Protein AF-A0A4Q2ZA67-F1 (afdb_monomer_lite)

Foldseek 3Di:
DDPDPPDPPVPPPDPPPDPPDPDPPVVVVVVVVVVVVVCCVVQQWFDADDDDDDDPDPVRVVVSCCVRGDRDDD

pLDDT: mean 77.97, std 15.88, range [44.47, 97.38]

Sequence (74 aa):
MKDVNVINIDDPAGKTVGRRRPQPALEIADGLQRFVNEHFKESGHRFGRRGVFRFNSHEEANAWMKNSIRPKKN

Secondary structure (DSSP, 8-state):
--------TTS-TT----------HHHHHHHHHHHHHHHHHHTT--PPPSS----SSHHHHHHHHHHHHSPPP-

Structure (mmCIF, N/CA/C/O backbone):
data_AF-A0A4Q2ZA67-F1
#
_entry.id   AF-A0A4Q2ZA67-F1
#
loop_
_atom_site.group_PDB
_atom_site.id
_atom_site.type_symbol
_atom_site.label_atom_id
_atom_site.label_alt_id
_atom_site.label_comp_id
_atom_site.label_asym_id
_atom_site.label_entity_id
_atom_site.label_seq_id
_atom_site.pdbx_PDB_ins_code
_atom_site.Cartn_x
_atom_site.Cartn_y
_atom_site.Cartn_z
_atom_site.occupancy
_atom_site.B_iso_or_equiv
_atom_site.auth_seq_id
_atom_site.auth_comp_id
_atom_site.auth_asym_id
_atom_site.auth_atom_id
_atom_site.pdbx_PDB_model_num
ATOM 1 N N . MET A 1 1 ? 30.580 -16.051 29.794 1.00 45.19 1 MET A N 1
ATOM 2 C CA . MET A 1 1 ? 30.129 -14.874 30.565 1.00 45.19 1 MET A CA 1
ATOM 3 C C . MET A 1 1 ? 28.622 -14.976 30.684 1.00 45.19 1 MET A C 1
ATOM 5 O O . MET A 1 1 ? 27.981 -15.161 29.663 1.00 45.19 1 MET A O 1
ATOM 9 N N . LYS A 1 2 ? 28.083 -15.019 31.907 1.00 44.47 2 LYS A N 1
ATOM 10 C CA . LYS A 1 2 ? 26.632 -15.037 32.130 1.00 44.47 2 LYS A CA 1
ATOM 11 C C . LYS A 1 2 ? 26.129 -13.604 31.998 1.00 44.47 2 LYS A C 1
ATOM 13 O O . LYS A 1 2 ? 26.641 -12.740 32.707 1.00 44.47 2 LYS A O 1
ATOM 18 N N . ASP A 1 3 ? 25.164 -13.380 31.115 1.00 52.69 3 ASP A N 1
ATOM 19 C CA . ASP A 1 3 ? 24.446 -12.113 31.024 1.00 52.69 3 ASP A CA 1
ATOM 20 C C . ASP A 1 3 ? 23.721 -11.873 32.349 1.00 52.69 3 ASP A C 1
ATOM 22 O O . ASP A 1 3 ? 22.797 -12.596 32.729 1.00 52.69 3 ASP A O 1
ATOM 26 N N . VAL A 1 4 ? 24.207 -10.894 33.106 1.00 56.53 4 VAL A N 1
ATOM 27 C CA . VAL A 1 4 ? 23.544 -10.432 34.319 1.00 56.53 4 VAL A CA 1
ATOM 28 C C . VAL A 1 4 ? 22.348 -9.606 33.862 1.00 56.53 4 VAL A C 1
ATOM 30 O O . VAL A 1 4 ? 22.510 -8.499 33.356 1.00 56.53 4 VAL A O 1
ATOM 33 N N . ASN A 1 5 ? 21.145 -10.159 34.021 1.00 57.25 5 ASN A N 1
ATOM 34 C CA . ASN A 1 5 ? 19.898 -9.408 33.915 1.00 57.25 5 ASN A CA 1
ATOM 35 C C . ASN A 1 5 ? 19.916 -8.315 34.993 1.00 57.25 5 ASN A C 1
ATOM 37 O O . ASN A 1 5 ? 19.640 -8.583 36.162 1.00 57.25 5 ASN A O 1
ATOM 41 N N . VAL A 1 6 ? 20.289 -7.093 34.616 1.00 58.88 6 VAL A N 1
ATOM 42 C CA . VAL A 1 6 ? 20.186 -5.921 35.488 1.00 58.88 6 VAL A CA 1
ATOM 43 C C . VAL A 1 6 ? 18.702 -5.591 35.616 1.00 58.88 6 VAL A C 1
ATOM 45 O O . VAL A 1 6 ? 18.113 -4.923 34.770 1.00 58.88 6 VAL A O 1
ATOM 48 N N . ILE A 1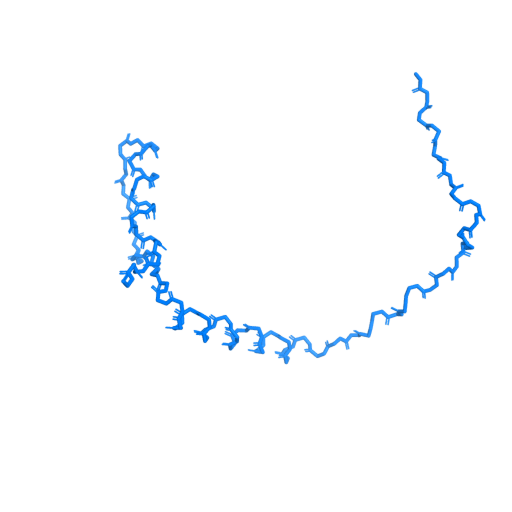 7 ? 18.076 -6.134 36.657 1.00 56.94 7 ILE A N 1
ATOM 49 C CA . ILE A 1 7 ? 16.717 -5.780 37.056 1.00 56.94 7 ILE A CA 1
ATOM 50 C C . ILE A 1 7 ? 16.812 -4.394 37.692 1.00 56.94 7 ILE A C 1
ATOM 52 O O . ILE A 1 7 ? 17.487 -4.220 38.706 1.00 56.94 7 ILE A O 1
ATOM 56 N N . ASN A 1 8 ? 16.180 -3.402 37.068 1.00 58.19 8 ASN A N 1
ATOM 57 C CA . ASN A 1 8 ? 16.104 -2.053 37.608 1.00 58.19 8 ASN A CA 1
ATOM 58 C C . ASN A 1 8 ? 15.263 -2.076 38.897 1.00 58.19 8 A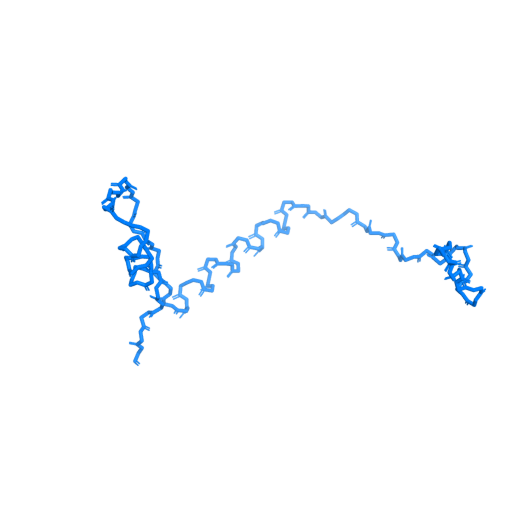SN A C 1
ATOM 60 O O . ASN A 1 8 ? 14.046 -2.217 38.834 1.00 58.19 8 ASN A O 1
ATOM 64 N N . ILE A 1 9 ? 15.920 -1.998 40.055 1.00 58.97 9 ILE A N 1
ATOM 65 C CA . ILE A 1 9 ? 15.282 -2.089 41.382 1.00 58.97 9 ILE A CA 1
ATOM 66 C C . ILE A 1 9 ? 14.471 -0.814 41.690 1.00 58.97 9 ILE A C 1
ATOM 68 O O . ILE A 1 9 ? 13.557 -0.849 42.511 1.00 58.97 9 ILE A O 1
ATOM 72 N N . ASP A 1 10 ? 14.766 0.289 40.991 1.00 59.12 10 ASP A N 1
ATOM 73 C CA . ASP A 1 10 ? 14.058 1.568 41.118 1.00 59.12 10 ASP A CA 1
ATOM 74 C C . ASP A 1 10 ? 12.735 1.609 40.329 1.00 59.12 10 ASP A C 1
ATOM 76 O O . ASP A 1 10 ? 11.948 2.542 40.502 1.00 59.12 10 ASP A O 1
ATOM 80 N N . ASP A 1 11 ? 12.464 0.620 39.464 1.00 56.03 11 ASP A N 1
ATOM 81 C CA . ASP A 1 11 ? 11.155 0.459 38.822 1.00 56.03 11 ASP A CA 1
ATOM 82 C C . ASP A 1 11 ? 10.319 -0.515 39.667 1.00 56.03 11 ASP A C 1
ATOM 84 O O . ASP A 1 11 ? 10.550 -1.728 39.616 1.00 56.03 11 ASP A O 1
ATOM 88 N N . PRO A 1 12 ? 9.376 -0.031 40.498 1.00 60.16 12 PRO A N 1
ATOM 89 C CA . PRO A 1 12 ? 8.588 -0.908 41.347 1.00 60.16 12 PRO A CA 1
ATOM 90 C C . PRO A 1 12 ? 7.857 -1.938 40.482 1.00 60.16 12 PRO A C 1
ATOM 92 O O . PRO A 1 12 ? 7.020 -1.593 39.639 1.00 60.16 12 PRO A O 1
ATOM 95 N N . ALA A 1 13 ? 8.162 -3.219 40.710 1.00 56.66 13 ALA A N 1
ATOM 96 C CA . ALA A 1 13 ? 7.446 -4.339 40.118 1.00 56.66 13 ALA A CA 1
ATOM 97 C C . ALA A 1 13 ? 5.951 -4.191 40.449 1.00 56.66 13 ALA A C 1
ATOM 99 O O . ALA A 1 13 ? 5.527 -4.409 41.582 1.00 56.66 13 ALA A O 1
ATOM 100 N N . GLY A 1 14 ? 5.163 -3.738 39.472 1.00 52.03 14 GLY A N 1
ATOM 101 C CA . GLY A 1 14 ? 3.776 -3.327 39.698 1.00 52.03 14 GLY A CA 1
ATOM 102 C C . GLY A 1 14 ? 3.368 -2.009 39.045 1.00 52.03 14 GLY A C 1
ATOM 103 O O . GLY A 1 14 ? 2.198 -1.636 39.163 1.00 52.03 14 GLY A O 1
ATOM 104 N N . LYS A 1 15 ? 4.261 -1.312 38.321 1.00 52.53 15 LYS A N 1
ATOM 105 C CA . LYS A 1 15 ? 3.852 -0.192 37.463 1.00 52.53 15 LYS A CA 1
ATOM 106 C C . LYS A 1 15 ? 2.827 -0.685 36.442 1.00 52.53 15 LYS A C 1
ATOM 108 O O . LYS A 1 15 ? 3.150 -1.250 35.399 1.00 52.53 15 LYS A O 1
ATOM 113 N N . THR A 1 16 ? 1.557 -0.467 36.760 1.00 55.16 16 THR A N 1
ATOM 114 C CA . THR A 1 16 ? 0.456 -0.685 35.835 1.00 55.16 16 THR A CA 1
ATOM 115 C C . THR A 1 16 ? 0.590 0.385 34.762 1.00 55.16 16 THR A C 1
ATOM 117 O O . THR A 1 16 ? 0.085 1.496 34.912 1.00 55.16 16 THR A O 1
ATOM 120 N N . VAL A 1 17 ? 1.313 0.079 33.681 1.00 56.84 17 VAL A N 1
ATOM 121 C CA . VAL A 1 17 ? 1.160 0.821 32.427 1.00 56.84 17 VAL A C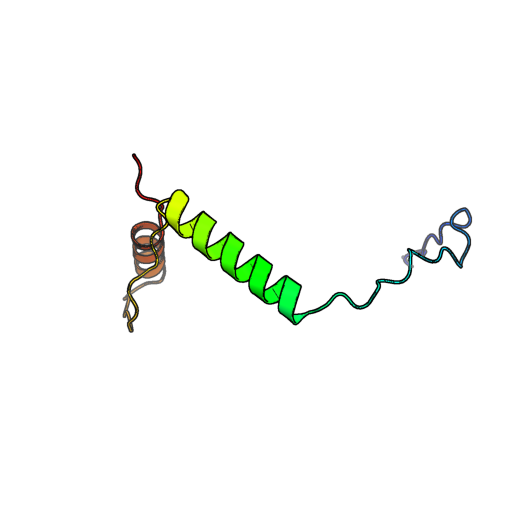A 1
ATOM 122 C C . VAL A 1 17 ? -0.332 0.781 32.118 1.00 56.84 17 VAL A C 1
ATOM 124 O O . VAL A 1 17 ? -0.905 -0.306 32.051 1.00 56.84 17 VAL A O 1
ATOM 127 N N . GLY A 1 18 ? -0.979 1.954 32.110 1.00 56.75 18 GLY A N 1
ATOM 128 C CA . GLY A 1 18 ? -2.437 2.077 32.150 1.00 56.75 18 GLY A CA 1
ATOM 129 C C . GLY A 1 18 ? -3.107 1.017 31.281 1.00 56.75 18 GLY A C 1
ATOM 130 O O . GLY A 1 18 ? -2.733 0.845 30.120 1.00 56.75 18 GLY A O 1
ATOM 131 N N . ARG A 1 19 ? -4.032 0.248 31.874 1.00 56.72 19 ARG A N 1
ATOM 132 C CA . ARG A 1 19 ? -4.693 -0.883 31.213 1.00 56.72 19 ARG A CA 1
ATOM 133 C C . ARG A 1 19 ? -5.161 -0.422 29.837 1.00 56.72 19 ARG A C 1
ATOM 135 O O . ARG A 1 19 ? -5.997 0.480 29.758 1.00 56.72 19 ARG A O 1
ATOM 142 N N . ARG A 1 20 ? -4.608 -1.009 28.766 1.00 66.75 20 ARG A N 1
ATOM 143 C CA . ARG A 1 20 ? -5.067 -0.735 27.399 1.00 66.75 20 ARG A CA 1
ATOM 144 C C . ARG A 1 20 ? -6.567 -0.998 27.391 1.00 66.75 20 ARG A C 1
ATOM 146 O O . ARG A 1 20 ? -6.993 -2.136 27.587 1.00 66.75 20 ARG A O 1
ATOM 153 N N . ARG A 1 21 ? -7.367 0.063 27.270 1.00 68.00 21 ARG A N 1
ATOM 154 C CA . ARG A 1 21 ? -8.809 -0.102 27.120 1.00 68.00 21 ARG A CA 1
ATOM 155 C C . ARG A 1 21 ? -9.027 -0.787 25.774 1.00 68.00 21 ARG A C 1
ATOM 157 O O . ARG A 1 21 ? -8.361 -0.392 24.813 1.00 68.00 21 ARG A O 1
ATOM 164 N N . PRO A 1 22 ? -9.890 -1.811 25.694 1.00 68.62 22 PRO A N 1
ATOM 165 C CA . PRO A 1 22 ? -10.318 -2.315 24.404 1.00 68.62 22 PRO A CA 1
ATOM 166 C C . PRO A 1 22 ? -10.936 -1.133 23.661 1.00 68.62 22 PRO A C 1
ATOM 168 O O . PRO A 1 22 ? -11.955 -0.587 24.076 1.00 68.62 22 PRO A O 1
ATOM 171 N N . GLN A 1 23 ? -10.232 -0.670 22.637 1.00 74.19 23 GLN A N 1
ATOM 172 C CA . GLN A 1 23 ? -10.747 0.360 21.759 1.00 74.19 23 GLN A CA 1
ATOM 173 C C . GLN A 1 23 ? -11.761 -0.287 20.808 1.00 74.19 23 GLN A C 1
ATOM 175 O O . GLN A 1 23 ? -11.619 -1.477 20.498 1.00 74.19 23 GLN A O 1
ATOM 180 N N . PRO A 1 24 ? -12.762 0.460 20.321 1.00 85.38 24 PRO A N 1
ATOM 181 C CA . PRO A 1 24 ? -13.678 -0.032 19.301 1.00 85.38 24 PRO A CA 1
ATOM 182 C C . PRO A 1 24 ? -12.894 -0.351 18.019 1.00 85.38 24 PRO A C 1
ATOM 184 O O . PRO A 1 24 ? -12.556 0.525 17.226 1.00 85.38 24 PRO A O 1
ATOM 187 N N . ALA A 1 25 ? -12.556 -1.630 17.833 1.00 85.25 25 ALA A N 1
ATOM 188 C CA . ALA A 1 25 ? -11.628 -2.073 16.793 1.00 85.25 25 ALA A CA 1
ATOM 189 C C . ALA A 1 25 ? -12.112 -1.722 15.377 1.00 85.25 25 ALA A C 1
ATOM 191 O O . ALA A 1 25 ? -11.303 -1.354 14.529 1.00 85.25 25 ALA A O 1
ATOM 192 N N . LEU A 1 26 ? -13.426 -1.794 15.142 1.00 91.25 26 LEU A N 1
ATOM 193 C CA . LEU A 1 26 ? -14.037 -1.444 13.859 1.00 91.25 26 LEU A CA 1
ATOM 194 C C . LEU A 1 26 ? -13.931 0.053 13.554 1.00 91.25 26 LEU A C 1
ATOM 196 O O . LEU A 1 26 ? -13.609 0.412 12.427 1.00 91.25 26 LEU A O 1
ATOM 200 N N . GLU A 1 27 ? -14.145 0.917 14.547 1.00 88.75 27 GLU A N 1
ATOM 201 C CA . GLU A 1 27 ? -14.045 2.372 14.368 1.00 88.75 27 GLU A CA 1
ATOM 202 C C . GLU A 1 27 ? -12.608 2.793 14.056 1.00 88.75 27 GLU A C 1
ATOM 204 O O . GLU A 1 27 ? -12.374 3.602 13.159 1.00 88.75 27 GLU A O 1
ATOM 209 N N . ILE A 1 28 ? -11.630 2.194 14.744 1.00 88.94 28 ILE A N 1
ATOM 210 C CA . ILE A 1 28 ? -10.212 2.428 14.449 1.00 88.94 28 ILE A CA 1
ATOM 211 C C . ILE A 1 28 ? -9.859 1.934 13.047 1.00 88.94 28 ILE A C 1
ATOM 213 O O . ILE A 1 28 ? -9.163 2.635 12.315 1.00 88.94 28 ILE A O 1
ATOM 217 N N . ALA A 1 29 ? -10.316 0.737 12.671 1.00 88.94 29 ALA A N 1
ATOM 218 C CA . ALA A 1 29 ? -10.038 0.176 11.355 1.00 88.94 29 ALA A CA 1
ATOM 219 C C . ALA A 1 29 ? -10.624 1.048 10.233 1.00 88.94 29 ALA A C 1
ATOM 221 O O . ALA A 1 29 ? -9.921 1.345 9.266 1.00 88.94 29 ALA A O 1
ATOM 222 N N . ASP A 1 30 ? -11.869 1.510 10.383 1.00 95.44 30 ASP A N 1
ATOM 223 C CA . ASP A 1 30 ? -12.516 2.404 9.418 1.00 95.44 30 ASP A CA 1
ATOM 224 C C . ASP A 1 30 ? -11.801 3.761 9.341 1.00 95.44 30 ASP A C 1
ATOM 226 O O . ASP A 1 30 ? -11.462 4.229 8.252 1.00 95.44 30 ASP A O 1
ATOM 230 N N . GLY A 1 31 ? -11.475 4.363 10.490 1.00 93.75 31 GLY A N 1
ATOM 231 C CA . GLY A 1 31 ? -10.727 5.620 10.548 1.00 93.75 31 GLY A CA 1
ATOM 232 C C . GLY A 1 31 ? -9.355 5.526 9.874 1.00 93.75 31 GLY A C 1
ATOM 233 O O . GLY A 1 31 ? -8.990 6.395 9.080 1.00 93.75 31 GLY A O 1
ATOM 234 N N . LEU A 1 32 ? -8.619 4.439 10.122 1.00 93.38 32 LEU A N 1
ATOM 235 C CA . LEU A 1 32 ? -7.329 4.186 9.483 1.00 93.38 32 LEU A CA 1
ATOM 236 C C . LEU A 1 32 ? -7.476 4.005 7.968 1.00 93.38 32 LEU A C 1
ATOM 238 O O . LEU A 1 32 ? -6.688 4.563 7.205 1.00 93.38 32 LEU A O 1
ATOM 242 N N . GLN A 1 33 ? -8.492 3.265 7.520 1.00 95.00 33 GLN A N 1
ATOM 243 C CA . GLN A 1 33 ? -8.738 3.052 6.096 1.00 95.00 33 GLN A CA 1
ATOM 244 C C . GLN A 1 33 ? -9.057 4.366 5.372 1.00 95.00 33 GLN A C 1
ATOM 246 O O . GLN A 1 33 ? -8.539 4.602 4.278 1.00 95.00 33 GLN A O 1
ATOM 251 N N . ARG A 1 34 ? -9.871 5.238 5.981 1.00 95.12 34 ARG A N 1
ATOM 252 C CA . ARG A 1 34 ? -10.185 6.570 5.439 1.00 95.12 34 ARG A CA 1
ATOM 253 C C . ARG A 1 34 ? -8.942 7.442 5.329 1.00 95.12 34 ARG A C 1
ATOM 255 O O . ARG A 1 34 ? -8.662 7.942 4.243 1.00 95.12 34 ARG A O 1
ATOM 262 N N . PHE A 1 35 ? -8.166 7.537 6.408 1.00 94.62 35 PHE A N 1
ATOM 263 C CA . PHE A 1 35 ? -6.918 8.300 6.427 1.00 94.62 35 PHE A CA 1
ATOM 264 C C . PHE A 1 35 ? -5.956 7.847 5.320 1.00 94.62 35 PHE A C 1
ATOM 266 O O . PHE A 1 35 ? -5.421 8.662 4.573 1.00 94.62 35 PHE A O 1
ATOM 273 N N . VAL A 1 36 ? -5.766 6.533 5.173 1.00 92.12 36 VAL A N 1
ATOM 274 C CA . VAL A 1 36 ? -4.881 5.966 4.148 1.00 92.12 36 VAL A CA 1
ATOM 275 C C . VAL A 1 36 ? -5.383 6.292 2.736 1.00 92.12 36 VAL A C 1
ATOM 277 O O . VAL A 1 36 ? -4.588 6.664 1.871 1.00 92.12 36 VAL A O 1
ATOM 280 N N . ASN A 1 37 ? -6.693 6.202 2.496 1.00 90.75 37 ASN A N 1
ATOM 281 C CA . ASN A 1 37 ? -7.288 6.539 1.202 1.00 90.75 37 ASN A CA 1
ATOM 282 C C . ASN A 1 37 ? -7.090 8.021 0.841 1.00 90.75 37 ASN A C 1
ATOM 284 O O . ASN A 1 37 ? -6.741 8.331 -0.300 1.00 90.75 37 ASN A O 1
ATOM 288 N N . GLU A 1 38 ? -7.290 8.929 1.798 1.00 91.94 38 GLU A N 1
ATOM 289 C CA . GLU A 1 38 ? -7.074 10.370 1.614 1.00 91.94 38 GLU A CA 1
ATOM 290 C C . GLU A 1 38 ? -5.599 10.679 1.357 1.00 91.94 38 GLU A C 1
ATOM 292 O O . GLU A 1 38 ? -5.266 11.333 0.367 1.00 91.94 38 GLU A O 1
ATOM 297 N N . HIS A 1 39 ? -4.700 10.100 2.155 1.00 88.31 39 HIS A N 1
ATOM 298 C CA . HIS A 1 39 ? -3.263 10.266 1.976 1.00 88.31 39 HIS A CA 1
ATOM 299 C C . HIS A 1 39 ? -2.791 9.820 0.584 1.00 88.31 39 HIS A C 1
ATOM 301 O O . HIS A 1 39 ? -2.000 10.511 -0.064 1.00 88.31 39 HIS A O 1
ATOM 307 N N . PHE A 1 40 ? -3.282 8.685 0.075 1.00 85.75 40 PHE A N 1
ATOM 308 C CA . PHE A 1 40 ? -2.935 8.226 -1.273 1.00 85.75 40 PHE A CA 1
ATOM 309 C C . PHE A 1 40 ? -3.485 9.132 -2.376 1.00 85.75 40 PHE A C 1
ATOM 311 O O . PHE A 1 40 ? -2.814 9.328 -3.392 1.00 85.75 40 PHE A O 1
ATOM 318 N N . LYS A 1 41 ? -4.674 9.707 -2.175 1.00 83.88 41 LYS A N 1
ATOM 319 C CA . LYS A 1 41 ? -5.271 10.664 -3.110 1.00 83.88 41 LYS A CA 1
ATOM 320 C C . LYS A 1 41 ? -4.455 11.958 -3.188 1.00 83.88 41 LYS A C 1
ATOM 322 O O . LYS A 1 41 ? -4.233 12.458 -4.287 1.00 83.88 41 LYS A O 1
ATOM 327 N N . GLU A 1 42 ? -3.994 12.473 -2.051 1.00 86.94 42 GLU A N 1
ATOM 328 C CA . GLU A 1 42 ? -3.252 13.739 -1.968 1.00 86.94 42 GLU A CA 1
ATOM 329 C C . GLU A 1 42 ? -1.784 13.611 -2.382 1.00 86.94 42 GLU A C 1
ATOM 331 O O . GLU A 1 42 ? -1.259 14.463 -3.096 1.00 86.94 42 GLU A O 1
ATOM 336 N N . SER A 1 43 ? -1.116 12.527 -1.982 1.00 82.94 43 SER A N 1
ATOM 337 C CA . SER A 1 43 ? 0.310 12.308 -2.268 1.00 82.94 43 SER A CA 1
ATOM 338 C C . SER A 1 43 ? 0.619 12.037 -3.746 1.00 82.94 43 SER A C 1
ATOM 340 O O . SER A 1 43 ? 1.788 11.982 -4.132 1.00 82.94 43 SER A O 1
ATOM 342 N N . GLY A 1 44 ? -0.402 11.821 -4.585 1.00 79.94 44 GLY A N 1
ATOM 343 C CA . GLY A 1 44 ? -0.217 11.428 -5.984 1.00 79.94 44 GLY A CA 1
ATOM 344 C C . GLY A 1 44 ? 0.477 10.069 -6.130 1.00 79.94 44 GLY A C 1
ATOM 345 O O . GLY A 1 44 ? 1.155 9.820 -7.137 1.00 79.94 44 GLY A O 1
ATOM 346 N N . HIS A 1 45 ? 0.351 9.208 -5.113 1.00 79.50 45 HIS A N 1
ATOM 347 C CA . HIS A 1 45 ? 0.935 7.874 -5.097 1.00 79.50 45 HIS A CA 1
ATOM 348 C C . HIS A 1 45 ? 0.379 7.028 -6.247 1.00 79.50 45 HIS A C 1
ATOM 350 O O . HIS A 1 45 ? -0.811 7.074 -6.565 1.00 79.50 45 HIS A O 1
ATOM 356 N N . ARG A 1 46 ? 1.244 6.231 -6.879 1.00 76.81 46 ARG A N 1
ATOM 357 C CA . ARG A 1 46 ? 0.841 5.285 -7.920 1.00 76.81 46 ARG A CA 1
ATOM 358 C C . ARG A 1 46 ? 0.971 3.875 -7.389 1.00 76.81 46 ARG A C 1
ATOM 360 O O . ARG A 1 46 ? 2.033 3.474 -6.937 1.00 76.81 46 ARG A O 1
ATOM 367 N N . PHE A 1 47 ? -0.102 3.109 -7.509 1.00 81.00 47 PHE A N 1
ATOM 368 C CA . PHE A 1 47 ? -0.023 1.668 -7.339 1.00 81.00 47 PHE A CA 1
ATOM 369 C C . PHE A 1 47 ? 0.449 1.025 -8.641 1.00 81.00 47 PHE A C 1
ATOM 371 O O . PHE A 1 47 ? 0.064 1.447 -9.736 1.00 81.00 47 PHE A O 1
ATOM 378 N N . GLY A 1 48 ? 1.256 -0.030 -8.518 1.00 83.81 48 GLY A N 1
ATOM 379 C CA . GLY A 1 48 ? 1.543 -0.907 -9.646 1.00 83.81 48 GLY A CA 1
ATOM 380 C C . GLY A 1 48 ? 0.243 -1.472 -10.228 1.00 83.81 48 GLY A C 1
ATOM 381 O O . GLY A 1 48 ? -0.732 -1.703 -9.507 1.00 83.81 48 GLY A O 1
ATOM 382 N N . ARG A 1 49 ? 0.207 -1.688 -11.547 1.00 84.12 49 ARG A N 1
ATOM 383 C CA . ARG A 1 49 ? -0.953 -2.320 -12.190 1.00 84.12 49 ARG A CA 1
ATOM 384 C C . ARG A 1 49 ? -1.162 -3.720 -11.613 1.00 84.12 49 ARG A C 1
ATOM 386 O O . ARG A 1 49 ? -0.199 -4.443 -11.376 1.00 84.12 49 ARG A O 1
ATOM 393 N N . ARG A 1 50 ? -2.422 -4.119 -11.428 1.00 87.69 50 ARG A N 1
ATOM 394 C CA . ARG A 1 50 ? -2.755 -5.502 -11.063 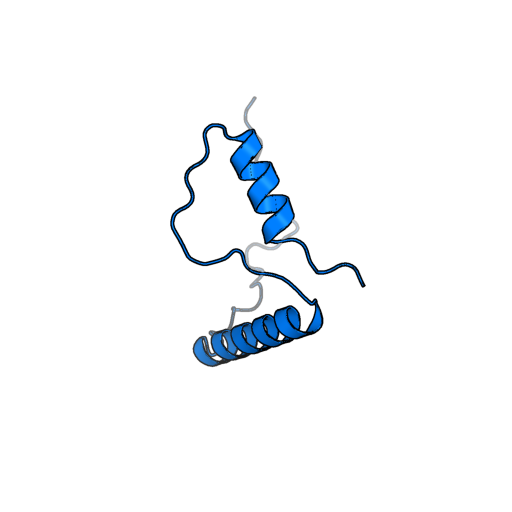1.00 87.69 50 ARG A CA 1
ATOM 395 C C . ARG A 1 50 ? -2.422 -6.424 -12.236 1.00 87.69 50 ARG A C 1
ATOM 397 O O . ARG A 1 50 ? -2.787 -6.118 -13.369 1.00 87.69 50 ARG A O 1
ATOM 404 N N . GLY A 1 51 ? -1.749 -7.535 -11.962 1.00 90.56 51 GLY A N 1
ATOM 405 C CA . GLY A 1 51 ? -1.392 -8.522 -12.977 1.00 90.56 51 GLY A CA 1
ATOM 406 C C . GLY A 1 51 ? -0.209 -9.391 -12.567 1.00 90.56 51 GLY A C 1
ATOM 407 O O . GLY A 1 51 ? 0.409 -9.169 -11.527 1.00 90.56 51 GLY A O 1
ATOM 408 N N . VAL A 1 52 ? 0.092 -10.380 -13.407 1.00 91.88 52 VAL A N 1
ATOM 409 C CA . VAL A 1 52 ? 1.301 -11.199 -13.292 1.00 91.88 52 VAL A CA 1
ATOM 410 C C . VAL A 1 52 ? 2.358 -10.611 -14.214 1.00 91.88 52 VAL A C 1
ATOM 412 O O . VAL A 1 52 ? 2.141 -10.503 -15.420 1.00 91.88 52 VAL A O 1
ATOM 415 N N . PHE A 1 53 ? 3.505 -10.257 -13.646 1.00 91.62 53 PHE A N 1
ATOM 416 C CA . PHE A 1 53 ? 4.658 -9.756 -14.384 1.00 91.62 53 PHE A CA 1
ATOM 417 C C . PHE A 1 53 ? 5.761 -10.808 -14.329 1.00 91.62 53 PHE A C 1
ATOM 419 O O . PHE A 1 53 ? 6.011 -11.397 -13.278 1.00 91.62 53 PHE A O 1
ATOM 426 N N . ARG A 1 54 ? 6.388 -11.075 -15.473 1.00 95.06 54 ARG A N 1
ATOM 427 C CA . ARG A 1 54 ? 7.531 -11.983 -15.581 1.00 95.06 54 ARG A CA 1
ATOM 428 C C . ARG A 1 54 ? 8.763 -11.141 -15.868 1.00 95.06 54 ARG A C 1
ATOM 430 O O . ARG A 1 54 ? 8.709 -10.283 -16.740 1.00 95.06 54 ARG A O 1
ATOM 437 N N . PHE A 1 55 ? 9.835 -11.406 -15.136 1.00 96.44 55 PHE A N 1
ATOM 438 C CA . PHE A 1 55 ? 11.114 -10.719 -15.264 1.00 96.44 55 PHE A CA 1
ATOM 439 C C . PHE A 1 55 ? 12.205 -11.766 -15.451 1.00 96.44 55 PHE A C 1
ATOM 441 O O . PHE A 1 55 ? 12.114 -12.859 -14.888 1.00 96.44 55 PHE A O 1
ATOM 448 N N . ASN A 1 56 ? 13.226 -11.435 -16.230 1.00 95.06 56 ASN A N 1
ATOM 449 C CA . ASN A 1 56 ? 14.358 -12.320 -16.482 1.00 95.06 56 ASN A CA 1
ATOM 450 C C . ASN A 1 56 ? 15.421 -12.215 -15.380 1.00 95.06 56 ASN A C 1
ATOM 452 O O . ASN A 1 56 ? 16.249 -13.111 -15.232 1.00 95.06 56 ASN A O 1
ATOM 456 N N . SER A 1 57 ? 15.398 -11.135 -14.592 1.00 97.38 57 SER A N 1
ATOM 457 C CA . SER A 1 57 ? 16.301 -10.932 -13.460 1.00 97.38 57 SER A CA 1
ATOM 458 C C . SER A 1 57 ? 15.641 -10.163 -12.309 1.00 97.38 57 SER A C 1
ATOM 460 O O . SER A 1 57 ? 14.630 -9.475 -12.468 1.00 97.38 57 SER A O 1
ATOM 462 N N . HIS A 1 58 ? 16.248 -10.252 -11.123 1.00 95.62 58 HIS A N 1
ATOM 463 C CA . HIS A 1 58 ? 15.827 -9.481 -9.948 1.00 95.62 58 HIS A CA 1
ATOM 464 C C . HIS A 1 58 ? 16.040 -7.972 -10.137 1.00 95.62 58 HIS A C 1
ATOM 466 O O . HIS A 1 58 ? 15.259 -7.160 -9.642 1.00 95.62 58 HIS A O 1
ATOM 472 N N . GLU A 1 59 ? 17.085 -7.587 -10.868 1.00 96.62 59 GLU A N 1
ATOM 473 C CA . GLU A 1 59 ? 17.381 -6.187 -11.176 1.00 96.62 59 GLU A CA 1
ATOM 474 C C . GLU A 1 59 ? 16.285 -5.567 -12.047 1.00 96.62 59 GLU A C 1
ATOM 476 O O . GLU A 1 59 ? 15.844 -4.447 -11.781 1.00 96.62 59 GLU A O 1
ATOM 481 N N . GLU A 1 60 ? 15.783 -6.326 -13.026 1.00 95.38 60 GLU A N 1
ATOM 482 C CA . GLU A 1 60 ? 14.669 -5.924 -13.885 1.00 95.38 60 GLU A CA 1
ATOM 483 C C . GLU A 1 60 ? 13.384 -5.715 -13.068 1.00 95.38 60 GLU A C 1
ATOM 485 O O . GLU A 1 60 ? 12.727 -4.677 -13.191 1.00 95.38 60 GLU A O 1
ATOM 490 N N . ALA A 1 61 ? 13.071 -6.645 -12.159 1.00 93.50 61 ALA A N 1
ATOM 491 C CA . ALA A 1 61 ? 11.929 -6.522 -11.254 1.00 93.50 61 ALA A CA 1
ATOM 492 C C . ALA A 1 61 ? 12.036 -5.277 -10.352 1.00 93.50 61 ALA A C 1
ATOM 494 O O . ALA A 1 61 ? 11.062 -4.539 -10.175 1.00 93.50 61 ALA A O 1
ATOM 495 N N . ASN A 1 62 ? 13.230 -4.994 -9.823 1.00 93.12 62 ASN A N 1
ATOM 496 C CA . ASN A 1 62 ? 13.483 -3.820 -8.988 1.00 93.12 62 ASN A CA 1
ATOM 497 C C . ASN A 1 62 ? 13.337 -2.511 -9.771 1.00 93.12 62 ASN A C 1
ATOM 499 O O . ASN A 1 62 ? 12.719 -1.561 -9.280 1.00 93.12 62 ASN A O 1
ATOM 503 N N . ALA A 1 63 ? 13.872 -2.452 -10.993 1.00 92.19 63 ALA A N 1
ATOM 504 C CA . ALA A 1 63 ? 13.72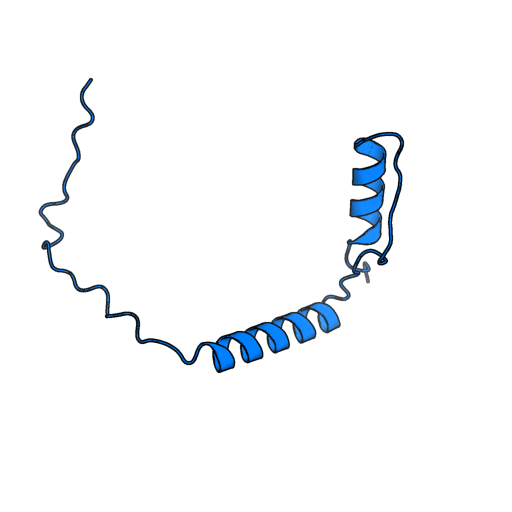4 -1.293 -11.866 1.00 92.19 63 ALA A CA 1
ATOM 505 C C . ALA A 1 63 ? 12.246 -1.039 -12.203 1.00 92.19 63 ALA A C 1
ATOM 507 O O . ALA A 1 63 ? 11.769 0.096 -12.097 1.00 92.19 63 ALA A O 1
ATOM 508 N N . TRP A 1 64 ? 11.501 -2.099 -12.531 1.00 91.62 64 TRP A N 1
ATOM 509 C CA . TRP A 1 64 ? 10.065 -2.021 -12.782 1.00 91.62 64 TRP A CA 1
ATOM 510 C C . TRP A 1 64 ? 9.293 -1.514 -11.560 1.00 91.62 64 TRP A C 1
ATOM 512 O O . TRP A 1 64 ? 8.494 -0.582 -11.685 1.00 91.62 64 TRP A O 1
ATOM 522 N N . MET A 1 65 ? 9.557 -2.066 -10.372 1.00 89.06 65 MET A N 1
ATOM 523 C CA . MET A 1 65 ? 8.878 -1.678 -9.133 1.00 89.06 65 MET A CA 1
ATOM 524 C C . MET A 1 65 ? 9.129 -0.201 -8.804 1.00 89.06 65 MET A C 1
ATOM 526 O O . MET A 1 65 ? 8.190 0.561 -8.560 1.00 89.06 65 MET A O 1
ATOM 530 N N . LYS A 1 66 ? 10.392 0.231 -8.886 1.00 86.88 66 LYS A N 1
ATOM 531 C CA . LYS A 1 66 ? 10.804 1.615 -8.636 1.00 86.88 66 LYS A CA 1
ATOM 532 C C . LYS A 1 66 ? 10.102 2.590 -9.580 1.00 86.88 66 LYS A C 1
ATOM 534 O O . LYS A 1 66 ? 9.669 3.649 -9.143 1.00 86.88 66 LYS A O 1
ATOM 539 N N . ASN A 1 67 ? 9.961 2.243 -10.857 1.00 84.50 67 ASN A N 1
ATOM 540 C CA . ASN A 1 67 ? 9.272 3.090 -11.832 1.00 84.50 67 ASN A CA 1
ATOM 541 C C . ASN A 1 67 ? 7.747 3.077 -11.663 1.00 84.50 67 ASN A C 1
ATOM 543 O O . ASN A 1 67 ? 7.094 4.085 -11.926 1.00 84.50 67 ASN A O 1
ATOM 547 N N . SER A 1 68 ? 7.180 1.959 -11.211 1.00 84.62 68 SER A N 1
ATOM 548 C CA . SER A 1 68 ? 5.729 1.766 -11.141 1.00 84.62 68 SER A CA 1
ATOM 549 C C . SER A 1 68 ? 5.083 2.363 -9.889 1.00 84.62 68 SER A C 1
ATOM 551 O O . SER A 1 68 ? 3.923 2.761 -9.957 1.00 84.62 68 SER A O 1
ATOM 553 N N . ILE A 1 69 ? 5.812 2.431 -8.766 1.00 81.06 69 ILE A N 1
ATOM 554 C CA . ILE A 1 69 ? 5.252 2.795 -7.446 1.00 81.06 69 ILE A CA 1
ATOM 555 C C . ILE A 1 69 ? 5.648 4.217 -6.995 1.00 81.06 69 ILE A C 1
ATOM 557 O O . ILE A 1 69 ? 5.159 4.748 -5.998 1.00 81.06 69 ILE A O 1
ATOM 561 N N . ARG A 1 70 ? 6.537 4.892 -7.731 1.00 75.19 70 ARG A N 1
ATOM 562 C CA . ARG A 1 70 ? 6.971 6.247 -7.366 1.00 75.19 70 ARG A CA 1
ATOM 563 C C . ARG A 1 70 ? 5.822 7.266 -7.458 1.00 75.19 70 ARG A C 1
ATOM 565 O O . ARG A 1 70 ? 5.072 7.239 -8.438 1.00 75.19 70 ARG A O 1
ATOM 572 N N . PRO A 1 71 ? 5.721 8.206 -6.495 1.00 68.62 71 PRO A N 1
ATOM 573 C CA . PRO A 1 71 ? 4.831 9.356 -6.616 1.00 68.62 71 PRO A CA 1
ATOM 574 C C . PRO A 1 71 ? 5.137 10.134 -7.897 1.00 68.62 71 PRO A C 1
ATOM 576 O O . PRO A 1 71 ? 6.300 10.240 -8.307 1.00 68.62 71 PRO A O 1
ATOM 579 N N . LYS A 1 72 ? 4.105 10.686 -8.539 1.00 64.12 72 LYS A N 1
ATOM 580 C CA . LYS A 1 72 ? 4.308 11.572 -9.689 1.00 64.12 72 LYS A CA 1
ATOM 581 C C . LYS A 1 72 ? 5.054 12.817 -9.196 1.00 64.12 72 LYS A C 1
ATOM 583 O O . LYS A 1 72 ? 4.572 13.507 -8.306 1.00 64.12 72 LYS A O 1
ATOM 588 N N . LYS A 1 73 ? 6.241 13.082 -9.744 1.00 60.94 73 LYS A N 1
ATOM 589 C CA . LYS A 1 73 ? 6.964 14.327 -9.467 1.00 60.94 73 LYS A CA 1
ATOM 590 C C . LYS A 1 73 ? 6.166 15.461 -10.123 1.00 60.94 73 LYS A C 1
ATOM 592 O O . LYS A 1 73 ? 5.947 15.392 -11.335 1.00 60.94 73 LYS A O 1
ATOM 597 N N . ASN A 1 74 ? 5.663 16.396 -9.317 1.00 58.72 74 ASN A N 1
ATOM 598 C CA . ASN A 1 74 ? 5.130 17.668 -9.808 1.00 58.72 74 ASN A CA 1
ATOM 599 C C . ASN A 1 74 ? 6.272 18.5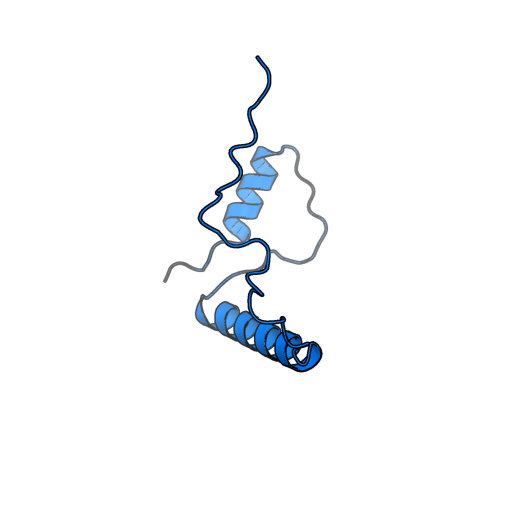37 -10.336 1.00 58.72 74 ASN A C 1
ATOM 601 O O . ASN A 1 74 ? 7.384 18.444 -9.760 1.00 58.72 74 ASN A O 1
#

Radius of gyration: 23.51 Å; chains: 1; bounding box: 44×33×58 Å